Protein AF-A0A7W4IHG9-F1 (afdb_monomer)

Solvent-accessible surface area (backbone atoms only — not comparable to full-atom values): 3725 Å² total; per-residue (Å²): 133,82,78,79,82,81,79,78,53,32,58,59,49,18,54,50,51,53,53,53,49,49,58,50,29,53,71,76,42,54,95,47,26,70,60,55,49,53,50,49,50,68,75,41,47,60,77,58,31,31,66,51,43,46,52,51,49,50,54,51,58,77,75,106

pLDDT: mean 93.76, std 7.86, range [64.88, 98.69]

Foldseek 3Di:
DDDDPDDDALQVQLVVVLVVLLVVCCVPPVVCSVVVSVVVCVVCVLNNDRVSVVVVVVVVVVVD

Radius of gyration: 14.86 Å; Cα contacts (8 Å, |Δi|>4): 36; chains: 1; bounding box: 35×23×42 Å

Mean predicted aligned error: 4.05 Å

Structure (mmCIF, N/CA/C/O backbone):
data_AF-A0A7W4IHG9-F1
#
_entry.id   AF-A0A7W4IHG9-F1
#
loop_
_atom_site.group_PDB
_atom_site.id
_atom_site.type_symbol
_atom_site.label_atom_id
_atom_site.label_alt_id
_atom_site.label_comp_id
_atom_site.label_asym_id
_atom_site.label_entity_id
_atom_site.label_seq_id
_atom_site.pdbx_PDB_ins_code
_atom_site.Cartn_x
_atom_site.Cartn_y
_atom_site.Cartn_z
_atom_site.occupancy
_atom_site.B_iso_or_equiv
_atom_site.auth_seq_id
_atom_site.auth_comp_id
_atom_site.auth_asym_id
_atom_site.auth_atom_id
_atom_site.pdbx_PDB_model_num
ATOM 1 N N . MET A 1 1 ? 27.286 14.676 -17.319 1.00 64.88 1 MET A N 1
ATOM 2 C CA . MET A 1 1 ? 25.934 14.148 -17.602 1.00 64.88 1 MET A CA 1
ATOM 3 C C . MET A 1 1 ? 25.472 13.418 -16.356 1.00 64.88 1 MET A C 1
ATOM 5 O O . MET A 1 1 ? 26.256 12.641 -15.835 1.00 64.88 1 MET A O 1
ATOM 9 N N . LEU A 1 2 ? 24.289 13.728 -15.823 1.00 7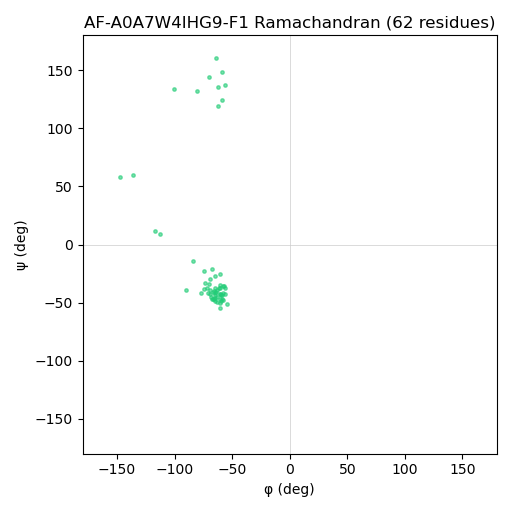7.06 2 LEU A N 1
ATOM 10 C CA . LEU A 1 2 ? 23.704 12.939 -14.735 1.00 77.06 2 LEU A CA 1
ATOM 11 C C . LEU A 1 2 ? 23.058 11.699 -15.356 1.00 77.06 2 LEU A C 1
ATOM 13 O O . LEU A 1 2 ? 22.338 11.833 -16.345 1.00 77.06 2 LEU A O 1
ATOM 17 N N . ASP A 1 3 ? 23.329 10.523 -14.798 1.00 72.31 3 ASP A N 1
ATOM 18 C CA . ASP A 1 3 ? 22.668 9.291 -15.222 1.00 72.31 3 ASP A CA 1
ATOM 19 C C . ASP A 1 3 ? 21.151 9.404 -15.043 1.00 72.31 3 ASP A C 1
ATOM 21 O O . ASP A 1 3 ? 20.654 10.062 -14.120 1.00 72.31 3 ASP A O 1
ATOM 25 N N . ALA A 1 4 ? 20.406 8.733 -15.923 1.00 73.62 4 ALA A N 1
ATOM 26 C CA . ALA A 1 4 ? 18.964 8.626 -15.775 1.00 73.62 4 ALA A CA 1
ATOM 27 C C . ALA A 1 4 ? 18.629 8.013 -14.399 1.00 73.62 4 ALA A C 1
ATOM 29 O O . ALA A 1 4 ? 19.280 7.051 -13.972 1.00 73.62 4 ALA A O 1
ATOM 30 N N . PRO A 1 5 ? 17.623 8.544 -13.681 1.00 77.44 5 PRO A N 1
ATOM 31 C CA . PRO A 1 5 ? 17.295 8.069 -12.347 1.00 77.44 5 PRO A CA 1
ATOM 32 C C . PRO A 1 5 ? 16.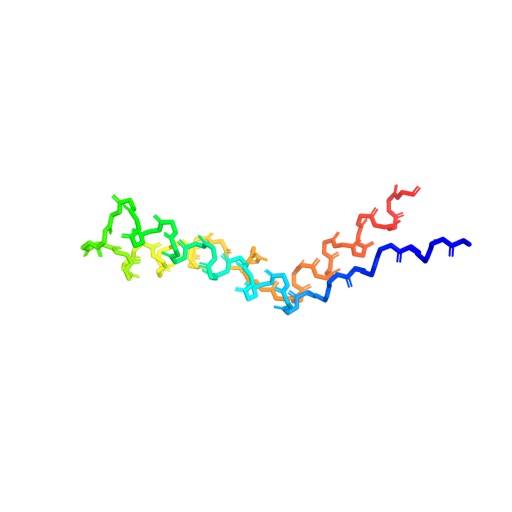955 6.578 -12.383 1.00 77.44 5 PRO A C 1
ATOM 34 O O . PRO A 1 5 ? 16.067 6.135 -13.115 1.00 77.44 5 PRO A O 1
ATOM 37 N N . ARG A 1 6 ? 17.671 5.793 -11.570 1.00 80.94 6 ARG A N 1
ATOM 38 C CA . ARG A 1 6 ? 17.500 4.340 -11.518 1.00 80.94 6 ARG A CA 1
ATOM 39 C C . ARG A 1 6 ? 16.083 3.992 -11.065 1.00 80.94 6 ARG A C 1
ATOM 41 O O . ARG A 1 6 ? 15.683 4.319 -9.944 1.00 80.94 6 ARG A O 1
ATOM 48 N N . ARG A 1 7 ? 15.337 3.284 -11.918 1.00 83.88 7 ARG A N 1
ATOM 49 C CA . ARG A 1 7 ? 14.015 2.749 -11.567 1.00 83.88 7 ARG A CA 1
ATOM 50 C C . ARG A 1 7 ? 14.147 1.757 -10.410 1.00 83.88 7 ARG A C 1
ATOM 52 O O . A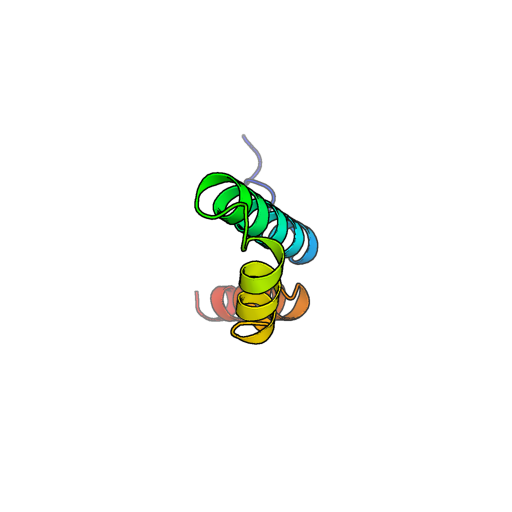RG A 1 7 ? 15.054 0.927 -10.377 1.00 83.88 7 ARG A O 1
ATOM 59 N N . TRP A 1 8 ? 13.248 1.864 -9.435 1.00 90.19 8 TRP A N 1
ATOM 60 C CA . TRP A 1 8 ? 13.137 0.860 -8.377 1.00 90.19 8 TRP A CA 1
ATOM 61 C C . TRP A 1 8 ? 12.575 -0.444 -8.946 1.00 90.19 8 TRP A C 1
ATOM 63 O O . TRP A 1 8 ? 11.683 -0.392 -9.792 1.00 90.19 8 TRP A O 1
ATOM 73 N N . SER A 1 9 ? 13.051 -1.582 -8.433 1.00 93.81 9 SER A N 1
ATOM 74 C CA . SER A 1 9 ? 12.460 -2.896 -8.711 1.00 93.81 9 SER A CA 1
ATOM 75 C C . SER A 1 9 ? 11.030 -3.000 -8.172 1.00 93.81 9 SER A C 1
ATOM 77 O O . SER A 1 9 ? 10.651 -2.245 -7.260 1.00 93.81 9 SER A O 1
ATOM 79 N N . GLY A 1 10 ? 10.251 -3.954 -8.694 1.00 95.44 10 GLY A N 1
ATOM 80 C CA . GLY A 1 10 ? 8.896 -4.236 -8.219 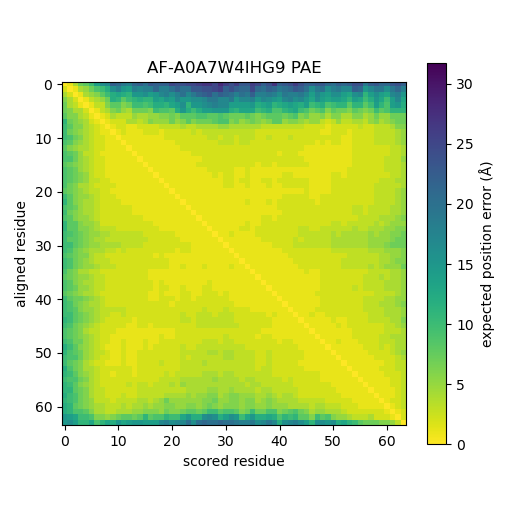1.00 95.44 10 GLY A CA 1
ATOM 81 C C . GLY A 1 10 ? 8.871 -4.554 -6.729 1.00 95.44 10 GLY A C 1
ATOM 82 O O . GLY A 1 10 ? 8.076 -3.981 -5.987 1.00 95.44 10 GLY A O 1
ATOM 83 N N . GLU A 1 11 ? 9.825 -5.358 -6.256 1.00 96.06 11 GLU A N 1
ATOM 84 C CA . GLU A 1 11 ? 9.981 -5.701 -4.837 1.00 96.06 11 GLU A CA 1
ATOM 85 C C . GLU A 1 11 ? 10.171 -4.469 -3.946 1.00 96.06 11 GLU A C 1
ATOM 87 O O . GLU A 1 11 ? 9.486 -4.307 -2.932 1.00 96.06 11 GLU A O 1
ATOM 92 N N . ARG A 1 12 ? 11.065 -3.546 -4.336 1.00 96.44 12 ARG A N 1
ATOM 93 C CA . ARG A 1 12 ? 11.302 -2.318 -3.560 1.00 96.44 12 ARG A CA 1
ATOM 94 C C . ARG A 1 12 ? 10.062 -1.431 -3.546 1.00 96.44 12 ARG A C 1
ATOM 96 O O . ARG A 1 12 ? 9.763 -0.828 -2.513 1.00 96.44 12 ARG A O 1
ATOM 103 N N . LYS A 1 13 ? 9.321 -1.364 -4.655 1.00 96.94 13 LYS A N 1
ATOM 104 C CA . LYS A 1 13 ? 8.046 -0.635 -4.731 1.00 96.94 13 LYS A CA 1
ATOM 105 C C . LYS A 1 13 ? 6.983 -1.282 -3.844 1.00 96.94 13 LYS A C 1
ATOM 107 O O . LYS A 1 13 ? 6.351 -0.566 -3.070 1.00 96.94 13 LYS A O 1
ATOM 112 N N . ALA A 1 14 ? 6.819 -2.602 -3.893 1.00 97.88 14 ALA A N 1
ATOM 113 C CA . ALA A 1 14 ? 5.875 -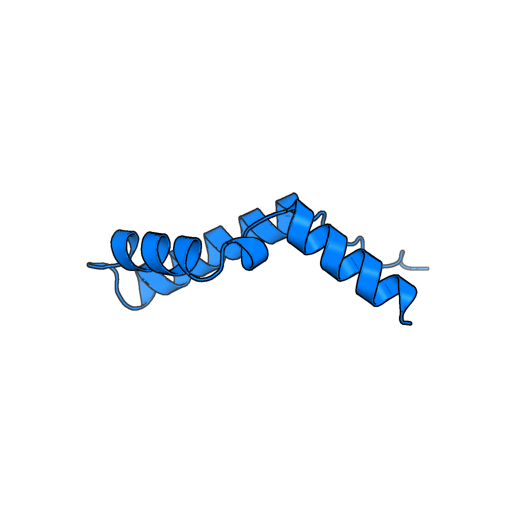3.347 -3.062 1.00 97.88 14 ALA A CA 1
ATOM 114 C C . ALA A 1 14 ? 6.171 -3.160 -1.564 1.00 97.88 14 ALA A C 1
ATOM 116 O O . ALA A 1 14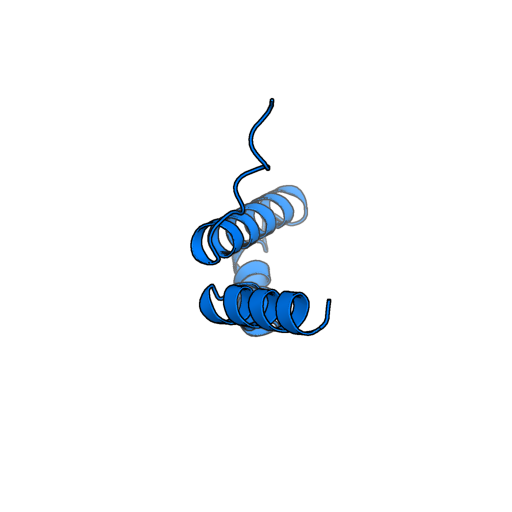 ? 5.284 -2.773 -0.798 1.00 97.88 14 ALA A O 1
ATOM 117 N N . ALA A 1 15 ? 7.432 -3.323 -1.154 1.00 97.81 15 ALA A N 1
ATOM 118 C CA . ALA A 1 15 ? 7.864 -3.107 0.225 1.00 97.81 15 ALA A CA 1
ATOM 119 C C . ALA A 1 15 ? 7.618 -1.661 0.687 1.00 97.81 15 ALA A C 1
ATOM 121 O O . ALA A 1 15 ? 7.106 -1.424 1.784 1.00 97.81 15 ALA A O 1
ATOM 122 N N . ALA A 1 16 ? 7.920 -0.675 -0.165 1.00 98.06 16 ALA A N 1
ATOM 123 C CA . ALA A 1 16 ? 7.645 0.726 0.134 1.00 98.06 16 ALA A CA 1
ATOM 124 C C . ALA A 1 16 ? 6.140 1.007 0.270 1.00 98.06 16 ALA A C 1
ATOM 126 O O . ALA A 1 16 ? 5.744 1.728 1.187 1.00 98.06 16 ALA A O 1
ATOM 127 N N . ARG A 1 17 ? 5.296 0.423 -0.594 1.00 98.06 17 ARG A N 1
ATOM 128 C CA . ARG A 1 17 ? 3.830 0.549 -0.522 1.00 98.06 17 ARG A CA 1
ATOM 129 C C . ARG A 1 17 ? 3.289 -0.008 0.792 1.00 98.06 17 ARG A C 1
ATOM 131 O O . ARG A 1 17 ? 2.536 0.702 1.455 1.00 98.06 17 ARG A O 1
ATOM 138 N N . ARG A 1 18 ? 3.724 -1.204 1.206 1.00 98.00 18 ARG A N 1
ATOM 139 C CA . ARG A 1 18 ? 3.345 -1.813 2.497 1.00 98.00 18 ARG A CA 1
ATOM 140 C C . ARG A 1 18 ? 3.778 -0.942 3.675 1.00 98.00 18 ARG A C 1
ATOM 142 O O . ARG A 1 18 ? 2.951 -0.529 4.477 1.00 98.00 18 ARG A O 1
ATOM 149 N N . ARG A 1 19 ? 5.045 -0.518 3.707 1.00 98.38 19 ARG A N 1
ATOM 150 C CA . ARG A 1 19 ? 5.563 0.372 4.762 1.00 98.38 19 ARG A CA 1
ATOM 151 C C . ARG A 1 19 ? 4.791 1.691 4.856 1.00 98.38 19 ARG A C 1
ATOM 153 O O . ARG A 1 19 ? 4.534 2.186 5.950 1.00 98.38 19 ARG A O 1
ATOM 160 N N . ASN A 1 20 ? 4.446 2.289 3.718 1.00 98.50 20 ASN A N 1
ATOM 161 C CA . ASN A 1 20 ? 3.702 3.545 3.677 1.00 98.50 20 ASN A CA 1
ATOM 162 C C . ASN A 1 20 ? 2.226 3.359 4.051 1.00 98.50 20 ASN A C 1
ATOM 164 O O . ASN A 1 20 ? 1.634 4.268 4.628 1.00 98.50 20 ASN A O 1
ATOM 168 N N . LEU A 1 21 ? 1.618 2.215 3.725 1.00 98.50 21 LEU A N 1
ATOM 169 C CA . LEU A 1 21 ? 0.296 1.847 4.230 1.00 98.50 21 LEU A CA 1
ATOM 170 C C . LEU A 1 21 ? 0.335 1.766 5.753 1.00 98.50 21 LEU A C 1
ATOM 172 O O . LEU A 1 21 ? -0.386 2.523 6.399 1.00 98.50 21 LEU A O 1
ATOM 176 N N . ARG A 1 22 ? 1.256 0.969 6.304 1.00 98.44 22 ARG A N 1
ATOM 177 C CA . ARG A 1 22 ? 1.376 0.783 7.746 1.00 98.44 22 ARG A CA 1
ATOM 178 C C . ARG A 1 22 ? 1.530 2.100 8.499 1.00 98.44 22 ARG A C 1
ATOM 180 O O . ARG A 1 22 ? 0.725 2.424 9.361 1.00 98.44 22 ARG A O 1
ATOM 187 N N . ARG A 1 23 ? 2.481 2.935 8.072 1.00 98.69 23 ARG A N 1
ATOM 188 C CA . ARG A 1 23 ? 2.717 4.261 8.671 1.00 98.69 23 ARG A CA 1
ATOM 189 C C . ARG A 1 23 ? 1.494 5.175 8.643 1.00 98.69 23 ARG A C 1
ATOM 191 O O . ARG A 1 23 ? 1.321 5.984 9.550 1.00 98.69 23 ARG A O 1
ATOM 198 N N . ARG A 1 24 ? 0.678 5.110 7.586 1.00 98.56 24 ARG A N 1
ATOM 199 C CA . ARG A 1 24 ? -0.555 5.906 7.501 1.00 98.56 24 ARG A CA 1
ATOM 200 C C . ARG A 1 24 ? -1.602 5.391 8.481 1.00 98.56 24 ARG A C 1
ATOM 202 O O . ARG A 1 24 ? -2.238 6.209 9.136 1.00 98.56 24 ARG A O 1
ATOM 209 N N . LEU A 1 25 ? -1.746 4.073 8.596 1.00 98.62 25 LEU A N 1
ATOM 210 C CA . LEU A 1 25 ? -2.693 3.442 9.512 1.00 98.62 25 LEU A CA 1
ATOM 211 C C . LEU A 1 25 ? -2.307 3.667 10.975 1.00 98.62 25 LEU A C 1
ATOM 213 O O . LEU A 1 25 ? -3.142 4.147 11.734 1.00 98.62 25 LEU A O 1
ATOM 217 N N . ASP A 1 26 ? -1.039 3.463 11.338 1.00 98.50 26 ASP A N 1
ATOM 218 C CA . ASP A 1 26 ? -0.537 3.741 12.692 1.00 98.50 26 ASP A CA 1
ATOM 219 C C . ASP A 1 26 ? -0.778 5.203 13.100 1.00 98.50 26 ASP A C 1
ATOM 221 O O . ASP A 1 26 ? -1.071 5.498 14.255 1.00 98.50 26 ASP A O 1
ATOM 225 N N . ARG A 1 27 ? -0.680 6.140 12.146 1.00 98.56 27 ARG A N 1
ATOM 226 C CA . ARG A 1 27 ? -0.914 7.565 12.404 1.00 98.56 27 ARG A CA 1
ATOM 227 C C . ARG A 1 27 ? -2.395 7.925 12.511 1.00 98.56 27 ARG 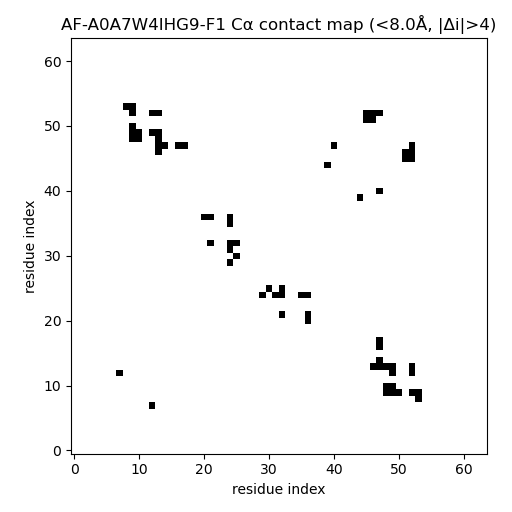A C 1
ATOM 229 O O . ARG A 1 27 ? -2.742 8.780 13.318 1.00 98.56 27 ARG A O 1
ATOM 236 N 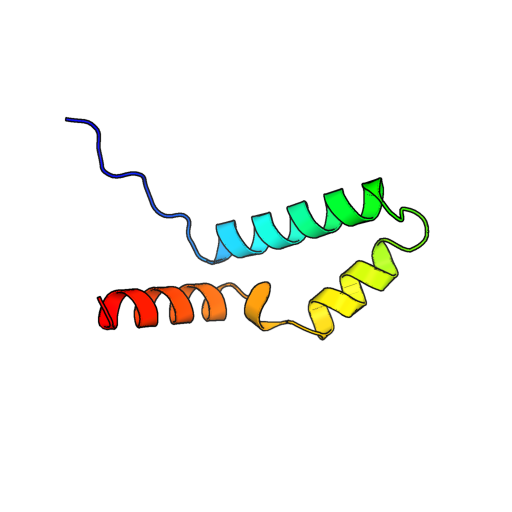N . ALA A 1 28 ? -3.240 7.375 11.644 1.00 98.38 28 ALA A N 1
ATOM 237 C CA . ALA A 1 28 ? -4.634 7.799 11.526 1.00 98.38 28 ALA A CA 1
ATOM 238 C C . ALA A 1 28 ? -5.576 7.012 12.448 1.00 98.38 28 ALA A C 1
ATOM 240 O O . ALA A 1 28 ? -6.518 7.580 12.993 1.00 98.38 28 ALA A O 1
ATOM 241 N N . VAL A 1 29 ? -5.337 5.709 12.591 1.00 98.19 29 VAL A N 1
ATOM 242 C CA . VAL A 1 29 ? -6.252 4.731 13.197 1.00 98.19 29 VAL A CA 1
ATOM 243 C C . VAL A 1 29 ? -5.465 3.621 13.918 1.00 98.19 29 VAL A C 1
ATOM 245 O O . VAL A 1 29 ? -5.625 2.444 13.596 1.00 98.19 29 VAL A O 1
ATOM 248 N N . PRO A 1 30 ? -4.613 3.957 14.909 1.00 98.19 30 PRO A N 1
ATOM 249 C CA . PRO A 1 30 ? -3.661 3.013 15.504 1.00 98.19 30 PRO A CA 1
ATOM 250 C C . PRO A 1 30 ? -4.315 1.751 16.077 1.00 98.19 30 PRO A C 1
ATOM 252 O O . PRO A 1 30 ? -3.780 0.660 15.916 1.00 98.19 30 PRO A O 1
ATOM 255 N N . LEU A 1 31 ? -5.497 1.877 16.692 1.00 98.56 31 LEU A N 1
ATOM 256 C CA . LEU A 1 31 ? -6.209 0.739 17.289 1.00 98.56 31 LEU A CA 1
ATOM 257 C C . LEU A 1 31 ? -6.712 -0.283 16.257 1.00 98.56 31 LEU A C 1
ATOM 259 O O . LEU A 1 31 ? -6.953 -1.430 16.612 1.00 98.56 31 LEU A O 1
ATOM 263 N N . PHE A 1 32 ? -6.863 0.121 14.993 1.00 98.19 32 PHE A N 1
ATOM 264 C CA . PHE A 1 32 ? -7.359 -0.731 13.908 1.00 98.19 32 PHE A CA 1
ATOM 265 C C . PHE A 1 32 ? -6.314 -0.951 12.808 1.00 98.19 32 PHE A C 1
ATOM 267 O O . PHE A 1 32 ? -6.658 -1.440 11.732 1.00 98.19 32 PHE A O 1
ATOM 274 N N . ALA A 1 33 ? -5.051 -0.582 13.045 1.00 98.56 33 ALA A N 1
ATOM 275 C CA . ALA A 1 33 ? -4.024 -0.593 12.010 1.00 98.56 33 ALA A CA 1
ATOM 276 C C . ALA A 1 33 ? -3.805 -1.993 11.421 1.00 98.56 33 ALA A C 1
ATOM 278 O O . ALA A 1 33 ? -3.765 -2.133 10.202 1.00 98.56 33 ALA A O 1
ATOM 279 N N . ASP A 1 34 ? -3.746 -3.021 12.268 1.00 98.56 34 ASP A N 1
ATOM 280 C CA . ASP A 1 34 ? -3.549 -4.407 11.830 1.00 98.56 34 ASP A CA 1
ATOM 281 C C . ASP A 1 34 ? -4.727 -4.910 10.981 1.00 98.56 34 ASP A C 1
ATOM 283 O O . ASP A 1 34 ? -4.527 -5.460 9.898 1.00 98.56 34 ASP A O 1
ATOM 287 N N . GLN A 1 35 ? -5.961 -4.665 11.438 1.00 98.62 35 GLN A N 1
ATOM 288 C CA . GLN A 1 35 ? -7.175 -5.089 10.738 1.00 98.62 35 GLN A CA 1
ATOM 289 C C . GLN A 1 35 ? -7.291 -4.413 9.368 1.00 98.62 35 GLN A C 1
ATOM 291 O O . GLN 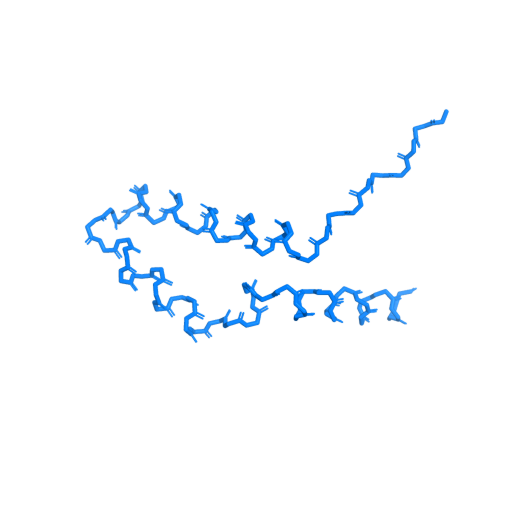A 1 35 ? -7.476 -5.077 8.351 1.00 98.62 35 GLN A O 1
ATOM 296 N N . LEU A 1 36 ? -7.129 -3.090 9.326 1.00 98.44 36 LEU A N 1
ATOM 297 C CA . LEU A 1 36 ? -7.257 -2.320 8.090 1.00 98.44 36 LEU A CA 1
ATOM 298 C C . LEU A 1 36 ? -6.114 -2.593 7.108 1.00 98.44 36 LEU A C 1
ATOM 300 O O . LEU A 1 36 ? -6.313 -2.509 5.896 1.00 98.44 36 LEU A O 1
ATOM 304 N N . GLU A 1 37 ? -4.921 -2.930 7.603 1.00 98.44 37 GLU A N 1
ATOM 305 C CA . GLU A 1 37 ? -3.824 -3.384 6.753 1.00 98.44 37 GLU A CA 1
ATOM 306 C C . GLU A 1 37 ? -4.169 -4.720 6.089 1.00 98.44 37 GLU A C 1
ATOM 308 O O . GLU A 1 37 ? -4.043 -4.838 4.869 1.00 98.44 37 GLU A O 1
ATOM 313 N N . ALA A 1 38 ? -4.658 -5.699 6.856 1.00 98.44 38 ALA A N 1
ATOM 314 C CA . ALA A 1 38 ? -5.075 -6.995 6.325 1.00 98.44 38 ALA A CA 1
ATOM 315 C C . ALA A 1 38 ? -6.216 -6.866 5.299 1.00 98.44 38 ALA A C 1
ATOM 317 O O . ALA A 1 38 ? -6.161 -7.484 4.227 1.00 98.44 38 ALA A O 1
ATOM 318 N N . ASP A 1 39 ? -7.205 -6.018 5.584 1.00 98.44 39 ASP A N 1
ATOM 319 C CA . ASP A 1 39 ? -8.336 -5.764 4.691 1.00 98.44 39 ASP A CA 1
ATOM 320 C C . ASP A 1 39 ? -7.874 -5.136 3.368 1.00 98.44 39 ASP A C 1
ATOM 322 O O . ASP A 1 39 ? -8.274 -5.582 2.292 1.00 98.44 39 ASP A O 1
ATOM 326 N N . GLU A 1 40 ? -6.988 -4.136 3.410 1.00 98.12 40 GLU A N 1
ATOM 327 C CA . GLU A 1 40 ? -6.490 -3.471 2.198 1.00 98.12 40 GLU A CA 1
ATOM 328 C C . GLU A 1 40 ? -5.590 -4.397 1.363 1.00 98.12 40 GLU A C 1
ATOM 330 O O . GLU A 1 40 ? -5.697 -4.416 0.131 1.00 98.12 40 GLU A O 1
ATOM 335 N N . LEU A 1 41 ? -4.740 -5.203 2.013 1.00 97.75 41 LEU A N 1
ATOM 336 C CA . LEU A 1 41 ? -3.925 -6.215 1.332 1.00 97.75 41 LEU A CA 1
ATOM 337 C C . LEU A 1 41 ? -4.800 -7.260 0.626 1.00 97.75 41 LEU A C 1
ATOM 339 O O . LEU A 1 41 ? -4.477 -7.669 -0.489 1.00 97.75 41 LEU A O 1
ATOM 343 N N . SER A 1 42 ? -5.922 -7.640 1.239 1.00 97.88 42 SER A N 1
ATOM 344 C CA . SER A 1 42 ? -6.885 -8.588 0.666 1.00 97.88 42 SER A CA 1
ATOM 345 C C . SER A 1 42 ? -7.720 -7.965 -0.451 1.00 97.88 42 SER A C 1
ATOM 347 O O . SER A 1 42 ? -7.994 -8.606 -1.463 1.00 97.88 42 SER A O 1
ATOM 349 N N . ARG A 1 43 ? -8.105 -6.692 -0.306 1.00 98.25 43 ARG A N 1
ATOM 350 C CA . ARG A 1 43 ? -8.922 -5.966 -1.285 1.00 98.25 43 ARG A CA 1
ATOM 351 C C . ARG A 1 43 ? -8.159 -5.666 -2.573 1.00 98.25 43 ARG A C 1
ATOM 353 O O . ARG A 1 43 ? -8.763 -5.601 -3.643 1.00 98.25 43 ARG A O 1
ATOM 360 N N . ARG A 1 44 ? -6.848 -5.414 -2.485 1.00 97.31 44 ARG A N 1
ATOM 361 C CA . ARG A 1 44 ? -6.020 -4.967 -3.621 1.00 97.31 44 ARG A CA 1
ATOM 362 C C . ARG A 1 44 ? -4.678 -5.705 -3.693 1.00 97.31 44 ARG A C 1
ATOM 364 O O . ARG A 1 44 ? -3.631 -5.052 -3.706 1.00 97.31 44 ARG A O 1
ATOM 371 N N . PRO A 1 45 ? -4.676 -7.042 -3.825 1.00 96.62 45 PRO A N 1
ATOM 372 C CA . PRO A 1 45 ? -3.454 -7.843 -3.753 1.00 96.62 45 PRO A CA 1
ATOM 373 C C . PRO A 1 45 ? -2.423 -7.437 -4.816 1.00 96.62 45 PRO A C 1
ATOM 375 O O . PRO A 1 45 ? -1.261 -7.205 -4.489 1.00 96.62 45 PRO A O 1
ATOM 378 N N . ALA A 1 46 ? -2.860 -7.209 -6.061 1.00 97.19 46 ALA A N 1
ATOM 379 C CA . ALA A 1 46 ? -1.993 -6.800 -7.172 1.00 97.19 46 ALA A CA 1
ATOM 380 C C . ALA A 1 46 ? -1.262 -5.461 -6.936 1.00 97.19 46 ALA A C 1
ATOM 382 O O . ALA A 1 46 ? -0.198 -5.213 -7.495 1.00 97.19 46 ALA A O 1
ATOM 383 N N . TYR A 1 47 ? -1.798 -4.573 -6.091 1.00 97.06 47 TYR A N 1
ATOM 384 C CA . TYR A 1 47 ? -1.137 -3.303 -5.783 1.00 97.06 47 TYR A CA 1
ATOM 385 C C . TYR A 1 47 ? 0.077 -3.479 -4.854 1.00 97.06 47 TYR A C 1
ATOM 387 O O . TYR A 1 47 ? 0.969 -2.628 -4.842 1.00 97.06 47 TYR A O 1
ATOM 395 N N . PHE A 1 48 ? 0.132 -4.567 -4.087 1.00 97.44 48 PHE A N 1
ATOM 396 C CA . PHE A 1 48 ? 1.212 -4.869 -3.139 1.00 97.44 48 PHE A CA 1
ATOM 397 C C . PHE A 1 48 ? 2.055 -6.078 -3.553 1.00 97.44 48 PHE A C 1
ATOM 399 O O . PHE A 1 48 ? 2.879 -6.541 -2.757 1.00 97.44 48 PHE A O 1
ATOM 406 N N . ASP A 1 49 ? 1.838 -6.576 -4.766 1.00 97.00 49 ASP A N 1
ATOM 407 C CA . ASP A 1 49 ? 2.553 -7.692 -5.363 1.00 97.00 49 ASP A CA 1
ATOM 408 C C . ASP A 1 49 ? 3.630 -7.191 -6.336 1.00 97.00 49 ASP A C 1
ATOM 410 O O . ASP A 1 49 ? 3.385 -6.299 -7.148 1.00 97.00 49 ASP A O 1
ATOM 414 N N . ALA A 1 50 ? 4.838 -7.747 -6.238 1.00 96.94 50 ALA A N 1
ATOM 415 C CA . ALA A 1 50 ? 5.980 -7.298 -7.030 1.00 96.94 50 ALA A CA 1
ATOM 416 C C . ALA A 1 50 ? 5.816 -7.634 -8.519 1.00 96.94 50 ALA A C 1
ATOM 418 O O . ALA A 1 50 ? 6.063 -6.769 -9.358 1.00 96.94 50 ALA A O 1
ATOM 419 N N . SER A 1 51 ? 5.339 -8.844 -8.834 1.00 97.06 51 SER A N 1
ATOM 420 C CA . SER A 1 51 ? 5.168 -9.295 -10.219 1.00 97.06 51 SER A CA 1
ATOM 421 C C . SER A 1 51 ? 4.114 -8.464 -10.948 1.00 97.06 51 SER A C 1
ATOM 423 O O . SER A 1 51 ? 4.360 -7.942 -12.029 1.00 97.06 51 SER A O 1
ATOM 425 N N . SER A 1 52 ? 2.992 -8.191 -10.283 1.00 96.50 52 SER A N 1
ATOM 426 C CA . SER A 1 52 ? 1.920 -7.343 -10.801 1.00 96.50 52 SER A CA 1
ATOM 427 C C . SER A 1 52 ? 2.393 -5.915 -11.093 1.00 96.50 52 SER A C 1
ATOM 429 O O . SER A 1 52 ? 1.962 -5.307 -12.074 1.00 96.50 52 SER A O 1
ATOM 431 N N . ILE A 1 53 ? 3.283 -5.372 -10.251 1.00 95.75 53 ILE A N 1
ATOM 432 C CA . ILE A 1 53 ? 3.894 -4.051 -10.456 1.00 95.75 53 ILE A CA 1
ATOM 433 C C . ILE A 1 53 ? 4.801 -4.062 -11.684 1.00 95.75 53 ILE A C 1
ATOM 435 O O . ILE A 1 53 ? 4.719 -3.152 -12.504 1.00 95.75 53 ILE A O 1
ATOM 439 N N . GLU A 1 54 ? 5.652 -5.074 -11.814 1.00 95.38 54 GLU A N 1
ATOM 440 C CA . GLU A 1 54 ? 6.568 -5.194 -12.950 1.00 95.38 54 GLU A CA 1
ATOM 441 C C . GLU A 1 54 ? 5.804 -5.407 -14.258 1.00 95.38 54 GLU A C 1
ATOM 443 O O . GLU A 1 54 ? 6.124 -4.782 -15.263 1.00 95.38 54 GLU A O 1
ATOM 448 N N . ASP A 1 55 ? 4.744 -6.210 -14.244 1.00 95.69 55 ASP A N 1
ATOM 449 C CA . ASP A 1 55 ? 3.884 -6.456 -15.401 1.00 95.69 55 ASP A CA 1
ATOM 450 C C . ASP A 1 55 ? 3.131 -5.197 -15.858 1.00 95.69 55 ASP A C 1
ATOM 452 O O . ASP A 1 55 ? 2.986 -4.947 -17.054 1.00 95.69 55 ASP A O 1
ATOM 456 N N . ASP A 1 56 ? 2.608 -4.399 -14.922 1.00 93.25 56 ASP A N 1
ATOM 457 C CA . ASP A 1 56 ? 1.989 -3.100 -15.223 1.00 93.25 56 ASP A CA 1
ATOM 458 C C . ASP A 1 56 ? 3.009 -2.115 -15.812 1.00 93.25 56 ASP A C 1
ATOM 460 O O . ASP A 1 56 ? 2.697 -1.393 -16.756 1.00 93.25 56 ASP A O 1
ATOM 464 N N . GLU A 1 57 ? 4.246 -2.115 -15.314 1.00 91.69 57 GLU A N 1
ATOM 465 C CA . GLU A 1 57 ? 5.313 -1.262 -15.843 1.00 91.69 57 GLU A CA 1
ATOM 466 C C . GLU A 1 57 ? 5.742 -1.669 -17.248 1.00 91.69 57 GLU A C 1
ATOM 468 O O . GLU A 1 57 ? 5.788 -0.802 -18.121 1.00 91.69 57 GLU A O 1
ATOM 473 N N . ARG A 1 58 ? 5.936 -2.968 -17.504 1.00 92.12 58 ARG A N 1
ATOM 474 C CA . ARG A 1 58 ? 6.228 -3.469 -18.855 1.00 92.12 58 ARG A CA 1
ATOM 475 C C . ARG A 1 58 ? 5.117 -3.105 -19.840 1.00 92.12 58 ARG A C 1
ATOM 477 O O . ARG A 1 58 ? 5.395 -2.526 -20.882 1.00 92.12 58 ARG A O 1
ATOM 484 N N . ARG A 1 59 ? 3.847 -3.318 -19.472 1.00 92.81 59 ARG A N 1
ATOM 485 C CA . ARG A 1 59 ? 2.696 -2.941 -20.319 1.00 92.81 59 ARG A CA 1
ATOM 486 C C . ARG A 1 59 ? 2.627 -1.442 -20.614 1.00 92.81 59 ARG A C 1
ATOM 488 O O . ARG A 1 59 ? 2.189 -1.040 -21.689 1.00 92.81 59 ARG A O 1
ATOM 495 N N . ARG A 1 60 ? 3.021 -0.594 -19.660 1.00 89.06 60 ARG A N 1
ATOM 496 C CA . ARG A 1 60 ? 3.079 0.863 -19.866 1.00 89.06 60 ARG A CA 1
ATOM 497 C C . ARG A 1 60 ? 4.217 1.266 -20.787 1.00 89.06 60 ARG A C 1
ATOM 499 O O . ARG A 1 60 ? 4.031 2.201 -21.554 1.00 89.06 60 ARG A O 1
ATOM 506 N N . GLU A 1 61 ? 5.357 0.590 -20.691 1.00 88.12 61 GLU A N 1
ATOM 507 C CA . GLU A 1 61 ? 6.506 0.796 -21.574 1.00 88.12 61 GLU A CA 1
ATOM 508 C C . GLU A 1 61 ? 6.193 0.362 -23.009 1.00 88.12 61 GLU A C 1
ATOM 510 O O . GLU A 1 61 ? 6.503 1.099 -23.929 1.00 88.12 61 GLU A O 1
ATOM 515 N N . GLU A 1 62 ? 5.499 -0.761 -23.205 1.00 89.81 62 GLU A N 1
ATOM 516 C CA . GLU A 1 62 ? 5.076 -1.246 -24.532 1.00 89.81 62 GLU A CA 1
ATOM 517 C C . GLU A 1 62 ? 4.065 -0.322 -25.230 1.00 89.81 62 GLU A C 1
ATOM 519 O O . GLU A 1 62 ? 3.973 -0.300 -26.456 1.00 89.81 62 GLU A O 1
ATOM 524 N N . ARG A 1 63 ? 3.275 0.426 -24.453 1.00 84.19 63 ARG A N 1
ATOM 525 C CA . ARG A 1 63 ? 2.250 1.345 -24.967 1.00 84.19 63 ARG A CA 1
ATOM 526 C C . ARG A 1 63 ? 2.814 2.723 -25.351 1.00 84.19 63 ARG A C 1
ATOM 528 O O . ARG A 1 63 ? 2.084 3.506 -25.961 1.00 84.19 63 ARG A O 1
ATOM 535 N N . ASN A 1 64 ? 4.039 3.049 -24.942 1.00 71.19 64 ASN A N 1
ATOM 536 C CA . ASN A 1 64 ? 4.621 4.390 -25.040 1.00 71.19 64 ASN A CA 1
ATOM 537 C C . ASN A 1 64 ? 5.729 4.449 -26.092 1.00 71.19 64 ASN A C 1
ATOM 539 O O . ASN A 1 64 ? 5.791 5.481 -26.792 1.00 71.19 64 ASN A O 1
#

Secondary structure (DSSP, 8-state):
-PPPPPPPPHHHHHHHHHHHHHHHHHHH-GGGHHHHHHHHHHH-GGGS-HHHHHHHHHHHHHT-

Organism: NCBI:txid92759

Nearest PDB structures (foldseek):
  7rd1-assembly1_R  TM=3.913E-01  e=9.813E+00  Chimpanzee adenovirus Y25

Sequence (64 aa):
MLDAPRRWSGERKAAARRRNLRRRLDRAVPLFADQLEADELSRRPAYFDASSIEDDERRREERN